Protein AF-A0A351STW4-F1 (afdb_monomer_lite)

pLDDT: mean 92.58, std 5.75, range [71.88, 98.31]

Sequence (66 aa):
MKLPSHVLIATEKLTKYLLVKRPVGDKSEFLRQAGYTLDNWQQLEQDIRQQILSQEAVSIEQTRYG

Secondary structure (DSSP, 8-state):
-BPPTT----HHHIIIIISS--SSS--HHHHHHTT--GGGHHHHHHHHHHHHHTSBP------TT-

Structure (mmCIF, N/CA/C/O backbone):
data_AF-A0A351STW4-F1
#
_entry.id   AF-A0A351STW4-F1
#
loop_
_atom_site.group_PDB
_atom_site.id
_atom_site.type_symbol
_atom_site.label_atom_id
_atom_site.label_alt_id
_atom_site.label_comp_id
_atom_site.label_asym_id
_atom_site.label_entity_id
_atom_site.label_seq_id
_atom_site.pdbx_PDB_ins_code
_atom_site.Cartn_x
_atom_site.Cartn_y
_atom_site.Cartn_z
_atom_site.occupancy
_atom_site.B_iso_or_equiv
_atom_site.auth_seq_id
_atom_site.auth_comp_id
_atom_site.auth_asym_id
_atom_site.auth_atom_id
_atom_site.pdbx_PDB_model_num
ATOM 1 N N . MET A 1 1 ? -11.657 14.863 14.410 1.00 79.81 1 MET A N 1
ATOM 2 C CA . MET A 1 1 ? -12.810 14.118 13.831 1.00 79.81 1 MET A CA 1
ATOM 3 C C . MET A 1 1 ? -12.369 12.689 13.545 1.00 79.81 1 MET A C 1
ATOM 5 O O . MET A 1 1 ? -11.282 12.522 13.019 1.00 79.81 1 MET A O 1
ATOM 9 N N . LYS A 1 2 ? -13.160 11.660 13.874 1.00 82.44 2 LYS A N 1
ATOM 10 C CA . LYS A 1 2 ? -12.839 10.269 13.493 1.00 82.44 2 LYS A CA 1
ATOM 11 C C . LYS A 1 2 ? -13.386 9.941 12.103 1.00 82.44 2 LYS A C 1
ATOM 13 O O . LYS A 1 2 ? -14.450 10.435 11.731 1.00 82.44 2 LYS A O 1
ATOM 18 N N . LEU A 1 3 ? -12.663 9.118 11.345 1.00 84.44 3 L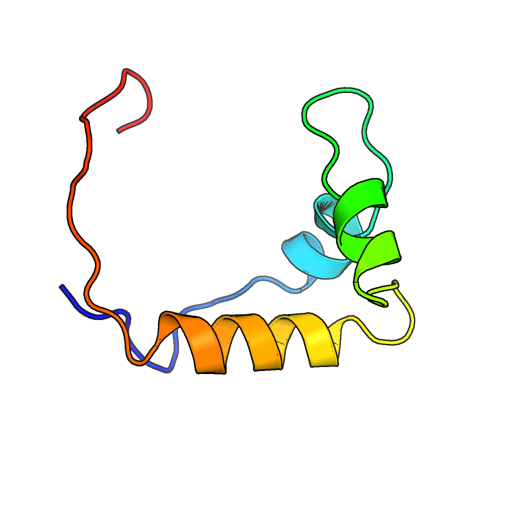EU A N 1
ATOM 19 C CA . LEU A 1 3 ? -13.125 8.626 10.045 1.00 84.44 3 LEU A CA 1
ATOM 20 C C . LEU A 1 3 ? -14.252 7.593 10.234 1.00 84.44 3 LEU A C 1
ATOM 22 O O . LEU A 1 3 ? -14.138 6.728 11.104 1.00 84.44 3 LEU A O 1
ATOM 26 N N . PRO A 1 4 ? -15.331 7.642 9.431 1.00 86.25 4 PRO A N 1
ATOM 27 C CA . PRO A 1 4 ? -16.346 6.600 9.456 1.00 86.25 4 PRO A CA 1
ATOM 28 C C . PRO A 1 4 ? -15.779 5.249 8.995 1.00 86.25 4 PRO A C 1
ATOM 30 O O . PRO A 1 4 ? -14.911 5.175 8.127 1.00 86.25 4 PRO A O 1
ATOM 33 N N . SER A 1 5 ? -16.320 4.154 9.528 1.00 83.69 5 SER A N 1
ATOM 34 C CA . SER A 1 5 ? -15.875 2.789 9.199 1.00 83.69 5 SER A CA 1
ATOM 35 C C . SER A 1 5 ? -16.048 2.416 7.721 1.00 83.69 5 SER A C 1
ATOM 37 O O . SER A 1 5 ? -15.284 1.614 7.188 1.00 83.69 5 SER A O 1
ATOM 39 N N . HIS A 1 6 ? -17.022 3.024 7.043 1.00 84.88 6 HIS A N 1
ATOM 40 C CA . HIS A 1 6 ? -17.400 2.740 5.657 1.00 84.88 6 HIS A CA 1
ATOM 41 C C . HIS A 1 6 ? -16.783 3.715 4.642 1.00 84.88 6 HIS A C 1
ATOM 43 O O . HIS A 1 6 ? -17.289 3.854 3.529 1.00 84.88 6 HIS A O 1
ATOM 49 N N . VAL A 1 7 ? -15.698 4.411 5.003 1.00 89.31 7 VAL A N 1
ATOM 50 C CA . VAL A 1 7 ? -14.988 5.275 4.051 1.00 89.31 7 VAL A CA 1
ATOM 51 C C . VAL A 1 7 ? -14.498 4.451 2.862 1.00 89.31 7 VAL A C 1
ATOM 53 O O . VAL A 1 7 ? -13.925 3.362 3.014 1.00 89.31 7 VAL A O 1
ATOM 56 N N . LEU A 1 8 ? -14.735 4.999 1.670 1.00 91.88 8 LEU A N 1
ATOM 57 C CA . LEU A 1 8 ? -14.331 4.402 0.409 1.00 91.88 8 LEU A CA 1
ATOM 58 C C . LEU A 1 8 ? -12.812 4.504 0.239 1.00 91.88 8 LEU A C 1
ATOM 60 O O . LEU A 1 8 ? -12.259 5.597 0.126 1.00 91.88 8 LEU A O 1
ATOM 64 N N . ILE A 1 9 ? -12.157 3.349 0.143 1.00 93.06 9 ILE A N 1
ATOM 65 C CA . ILE A 1 9 ? -10.796 3.224 -0.375 1.00 93.06 9 ILE A CA 1
ATOM 66 C C . ILE A 1 9 ? -10.950 2.605 -1.759 1.00 93.06 9 ILE A C 1
ATOM 68 O O . ILE A 1 9 ? -11.283 1.432 -1.886 1.00 93.06 9 ILE A O 1
ATOM 72 N N . ALA A 1 10 ? -10.793 3.409 -2.808 1.00 96.56 10 ALA A N 1
ATOM 73 C CA . ALA A 1 10 ? -10.955 2.900 -4.163 1.00 96.56 10 ALA A CA 1
ATOM 74 C C . ALA A 1 10 ? -9.834 1.896 -4.479 1.00 96.56 10 ALA A C 1
ATOM 76 O O . ALA A 1 10 ? -8.653 2.231 -4.367 1.00 96.56 10 ALA A O 1
ATOM 77 N N . THR A 1 11 ? -10.189 0.691 -4.929 1.00 97.25 11 THR A N 1
ATOM 78 C CA . THR A 1 11 ? -9.233 -0.390 -5.236 1.00 97.25 11 THR A CA 1
ATOM 79 C C . THR A 1 11 ? -8.143 0.046 -6.216 1.00 97.25 11 THR A C 1
ATOM 81 O O . THR A 1 11 ? -6.988 -0.362 -6.097 1.00 97.25 11 THR A O 1
ATOM 84 N N . GLU A 1 12 ? -8.464 0.932 -7.161 1.00 97.38 12 GLU A N 1
ATOM 85 C CA . GLU A 1 12 ? -7.492 1.509 -8.095 1.00 97.38 12 GLU A CA 1
ATOM 86 C C . GLU A 1 12 ? -6.400 2.345 -7.408 1.00 97.38 12 GLU A C 1
ATOM 88 O O . GLU A 1 12 ? -5.269 2.382 -7.885 1.00 97.38 12 GLU A O 1
ATOM 93 N N . LYS A 1 13 ? -6.683 2.982 -6.264 1.00 96.88 13 LYS A N 1
ATOM 94 C CA . LYS A 1 13 ? -5.667 3.729 -5.510 1.00 96.88 13 LYS A CA 1
ATOM 95 C C . LYS A 1 13 ? -4.644 2.792 -4.882 1.00 96.88 13 LYS A C 1
ATOM 97 O O . LYS A 1 13 ? -3.479 3.156 -4.780 1.00 96.88 13 LYS A O 1
ATOM 102 N N . LEU A 1 14 ? -5.047 1.578 -4.523 1.00 97.62 14 LEU A N 1
ATOM 103 C CA . LEU A 1 14 ? -4.129 0.563 -4.014 1.00 97.62 14 LEU A CA 1
ATOM 104 C C . LEU A 1 14 ? -3.350 -0.069 -5.173 1.00 97.62 14 LEU A C 1
ATOM 106 O O . LEU A 1 14 ? -2.124 0.003 -5.222 1.00 97.62 14 LEU A O 1
ATOM 110 N N . THR A 1 15 ? -4.078 -0.597 -6.156 1.00 97.56 15 THR A N 1
ATOM 111 C CA . THR A 1 15 ? -3.543 -1.481 -7.206 1.00 97.56 15 THR A CA 1
ATOM 112 C C . THR A 1 15 ? -2.930 -0.764 -8.406 1.00 97.56 15 THR A C 1
ATOM 114 O O . THR A 1 15 ? -2.124 -1.354 -9.114 1.00 97.56 15 THR A O 1
ATOM 117 N N . LYS A 1 16 ? -3.290 0.498 -8.666 1.00 97.12 16 LYS A N 1
ATOM 118 C CA . LYS A 1 16 ? -2.800 1.267 -9.828 1.00 97.12 16 LYS A CA 1
ATOM 119 C C . LYS A 1 16 ? -1.998 2.508 -9.439 1.00 97.12 16 LYS A C 1
ATOM 121 O O . LYS A 1 16 ? -1.496 3.202 -10.320 1.00 97.12 16 LYS A O 1
ATOM 126 N N . TYR A 1 17 ? -1.892 2.813 -8.143 1.00 96.31 17 TYR A N 1
ATOM 127 C CA . TYR A 1 1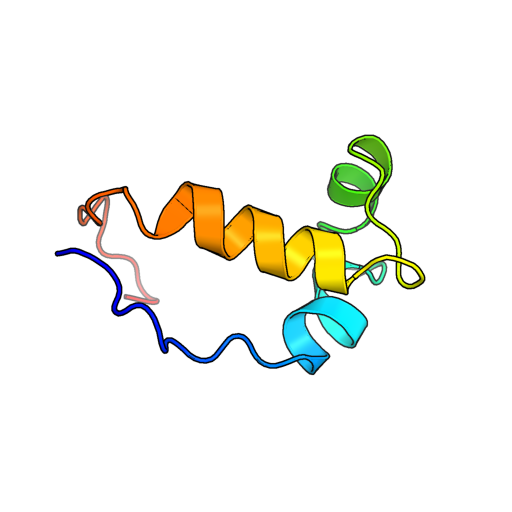7 ? -1.226 4.026 -7.664 1.00 96.31 17 TYR A CA 1
ATOM 128 C C . TYR A 1 17 ? -0.228 3.767 -6.534 1.00 96.31 17 TYR A C 1
ATOM 130 O O . TYR A 1 17 ? 0.940 4.099 -6.699 1.00 96.31 17 TYR A O 1
ATOM 138 N N . LEU A 1 18 ? -0.653 3.209 -5.393 1.00 97.44 18 L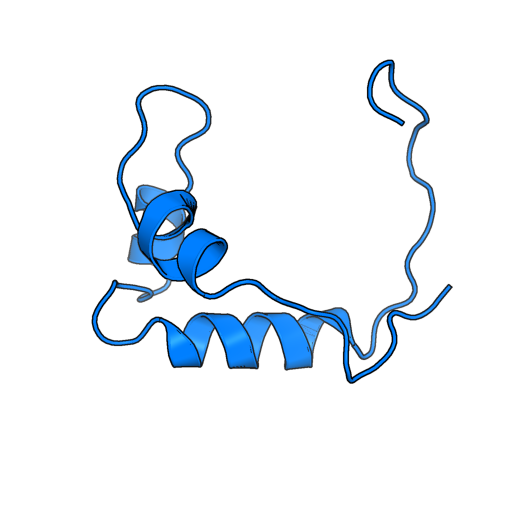EU A N 1
ATOM 139 C CA . LEU A 1 18 ? 0.236 3.025 -4.236 1.00 97.44 18 LEU A CA 1
ATOM 140 C C . LEU A 1 18 ? 1.259 1.908 -4.453 1.00 97.44 18 LEU A C 1
ATOM 142 O O . LEU A 1 18 ? 2.427 2.087 -4.120 1.00 97.44 18 LEU A O 1
ATOM 146 N N . LEU A 1 19 ? 0.828 0.781 -5.021 1.00 97.69 19 LEU A N 1
ATOM 147 C CA . LEU A 1 19 ? 1.652 -0.420 -5.207 1.00 97.69 19 LEU A CA 1
ATOM 148 C C . LEU A 1 19 ? 2.322 -0.495 -6.586 1.00 97.69 19 LEU A C 1
ATOM 150 O O . LEU A 1 19 ? 2.891 -1.521 -6.948 1.00 97.69 19 LEU A O 1
ATOM 154 N N . VAL A 1 20 ? 2.263 0.589 -7.362 1.00 97.19 20 VAL A N 1
ATOM 155 C CA . VAL A 1 20 ? 2.864 0.687 -8.697 1.00 97.19 20 VAL A CA 1
ATOM 156 C C . VAL A 1 20 ? 3.929 1.768 -8.687 1.00 97.19 20 VAL A C 1
ATOM 158 O O . VAL A 1 20 ? 3.712 2.842 -8.130 1.00 97.19 20 VAL A O 1
ATOM 161 N N . LYS A 1 21 ? 5.065 1.497 -9.336 1.00 96.50 21 LYS A N 1
ATOM 162 C CA . LYS A 1 21 ? 6.169 2.451 -9.428 1.00 96.50 21 LYS A CA 1
ATOM 163 C C . LYS A 1 21 ? 5.766 3.699 -10.202 1.00 96.50 21 LYS A C 1
ATOM 165 O O . LYS A 1 21 ? 5.255 3.604 -11.319 1.00 96.50 21 LYS A O 1
ATOM 170 N N . ARG A 1 22 ? 6.027 4.877 -9.632 1.00 94.81 22 ARG A N 1
ATOM 171 C CA . ARG A 1 22 ? 5.702 6.172 -10.253 1.00 94.81 22 ARG A CA 1
ATOM 172 C C . ARG A 1 22 ? 6.930 7.075 -10.396 1.00 94.81 22 ARG A C 1
ATOM 174 O O . ARG A 1 22 ? 7.836 7.012 -9.575 1.00 94.81 22 ARG A O 1
ATOM 181 N N . PRO A 1 23 ? 6.968 7.952 -11.415 1.00 93.56 23 PRO A N 1
ATOM 182 C CA . PRO A 1 23 ? 8.096 8.864 -11.621 1.00 93.56 23 PRO A CA 1
ATOM 183 C C . PRO A 1 23 ? 8.166 9.993 -10.582 1.00 93.56 23 PRO A C 1
ATOM 185 O O . PRO A 1 23 ? 9.235 10.545 -10.349 1.00 93.56 23 PRO A O 1
ATOM 188 N N . VAL A 1 24 ? 7.039 10.347 -9.953 1.00 93.56 24 VAL A N 1
ATOM 189 C CA . VAL A 1 24 ? 6.953 11.418 -8.949 1.00 93.56 24 VAL A CA 1
ATOM 190 C C . VAL A 1 24 ? 6.158 10.925 -7.748 1.00 93.56 24 VAL A C 1
ATOM 192 O O . VAL A 1 24 ? 5.058 10.389 -7.906 1.00 93.56 24 VAL A O 1
ATOM 195 N N . GLY A 1 25 ? 6.706 11.141 -6.549 1.00 89.06 25 GLY A N 1
ATOM 196 C CA . GLY A 1 25 ? 6.052 10.785 -5.290 1.00 89.06 25 GLY A CA 1
ATOM 197 C C . GLY A 1 25 ? 5.783 9.287 -5.158 1.00 89.06 25 GLY A C 1
ATOM 198 O O . GLY A 1 25 ? 4.716 8.910 -4.668 1.00 89.06 25 GLY A O 1
ATOM 199 N N . ASP A 1 26 ? 6.707 8.453 -5.646 1.00 95.44 26 ASP A N 1
ATOM 200 C CA . ASP A 1 26 ? 6.597 7.002 -5.543 1.00 95.44 26 ASP A CA 1
ATOM 201 C C . ASP A 1 26 ? 6.468 6.558 -4.086 1.00 95.44 26 ASP A C 1
ATOM 203 O O . ASP A 1 26 ? 7.203 7.013 -3.209 1.00 95.44 26 ASP A O 1
ATOM 207 N N . LYS A 1 27 ? 5.511 5.664 -3.843 1.00 95.69 27 LYS A N 1
ATOM 208 C CA . LYS A 1 27 ? 5.311 5.022 -2.539 1.00 95.69 27 LYS A CA 1
ATOM 209 C C . LYS A 1 27 ? 5.515 3.512 -2.613 1.00 95.69 27 LYS A C 1
ATOM 211 O O . LYS A 1 27 ? 5.594 2.871 -1.569 1.00 95.69 27 LYS A O 1
ATOM 216 N N . SER A 1 28 ? 5.616 2.960 -3.822 1.00 96.69 28 SER A N 1
ATOM 217 C CA . SER A 1 28 ? 5.641 1.519 -4.046 1.00 96.69 28 SER A CA 1
ATOM 218 C C . SER A 1 28 ? 6.907 0.874 -3.492 1.00 96.69 28 SER A C 1
ATOM 220 O O . SER A 1 28 ? 6.817 -0.173 -2.862 1.00 96.69 28 SER A O 1
ATOM 222 N N . GLU A 1 29 ? 8.070 1.517 -3.627 1.00 95.88 29 GLU A N 1
ATOM 223 C CA . GLU A 1 29 ? 9.332 0.992 -3.094 1.00 95.88 29 GLU A CA 1
ATOM 224 C C . GLU A 1 29 ? 9.311 0.901 -1.562 1.00 95.88 29 GLU A C 1
ATOM 226 O O . GLU A 1 29 ? 9.690 -0.124 -0.996 1.00 95.88 29 GLU A O 1
ATOM 231 N N . PHE A 1 30 ? 8.808 1.941 -0.891 1.00 97.19 30 PHE A N 1
ATOM 232 C CA . PHE A 1 30 ? 8.657 1.957 0.565 1.00 97.19 30 PHE A CA 1
ATOM 233 C C . PHE A 1 30 ? 7.658 0.894 1.041 1.00 97.19 30 PHE A C 1
ATOM 235 O O . PHE A 1 30 ? 7.949 0.122 1.950 1.00 97.19 30 PHE A O 1
ATOM 242 N N . LEU A 1 31 ? 6.492 0.806 0.396 1.00 97.62 31 LEU A N 1
ATOM 243 C CA . LEU A 1 31 ? 5.476 -0.191 0.743 1.00 97.62 31 LEU A CA 1
ATOM 244 C C . LEU A 1 31 ? 5.962 -1.623 0.480 1.00 97.62 31 LEU A C 1
ATOM 246 O O . LEU A 1 31 ? 5.649 -2.523 1.258 1.00 97.62 31 LEU A O 1
ATOM 250 N N . ARG A 1 32 ? 6.795 -1.830 -0.546 1.00 97.25 32 ARG A N 1
ATOM 251 C CA . ARG A 1 32 ? 7.415 -3.128 -0.823 1.00 97.25 32 ARG A CA 1
ATOM 252 C C . ARG A 1 32 ? 8.403 -3.544 0.262 1.00 97.25 32 ARG A C 1
ATOM 254 O O . ARG A 1 32 ? 8.455 -4.723 0.594 1.00 97.25 32 ARG A O 1
ATOM 261 N N . GLN A 1 33 ? 9.149 -2.606 0.851 1.00 97.75 33 GLN A N 1
ATOM 262 C CA . GLN A 1 33 ? 10.014 -2.899 2.004 1.00 97.75 33 GLN A CA 1
ATOM 263 C C . GLN A 1 33 ? 9.213 -3.384 3.222 1.00 97.75 33 GLN A C 1
ATOM 265 O O . GLN A 1 33 ? 9.713 -4.200 3.989 1.00 97.75 33 GLN A O 1
ATOM 270 N N . ALA A 1 34 ? 7.963 -2.936 3.364 1.00 96.50 34 ALA A N 1
ATOM 271 C CA . ALA A 1 34 ? 7.033 -3.412 4.387 1.00 96.50 34 ALA A CA 1
ATOM 272 C C . ALA A 1 34 ? 6.302 -4.720 4.007 1.00 96.50 34 ALA A C 1
ATOM 274 O O . ALA A 1 34 ? 5.466 -5.194 4.769 1.00 96.50 34 ALA A O 1
ATOM 275 N N . GLY A 1 35 ? 6.602 -5.311 2.844 1.00 97.75 35 GLY A N 1
ATOM 276 C CA . GLY A 1 35 ? 6.006 -6.567 2.382 1.00 97.75 35 GLY A CA 1
ATOM 277 C C . GLY A 1 35 ? 4.712 -6.418 1.577 1.00 97.75 35 GLY A C 1
ATOM 278 O O . GLY A 1 35 ? 4.103 -7.430 1.230 1.00 97.75 35 GLY A O 1
ATOM 279 N N . TYR A 1 36 ? 4.286 -5.195 1.241 1.00 98.31 36 TYR A N 1
ATOM 280 C CA . TYR A 1 36 ? 3.105 -4.985 0.4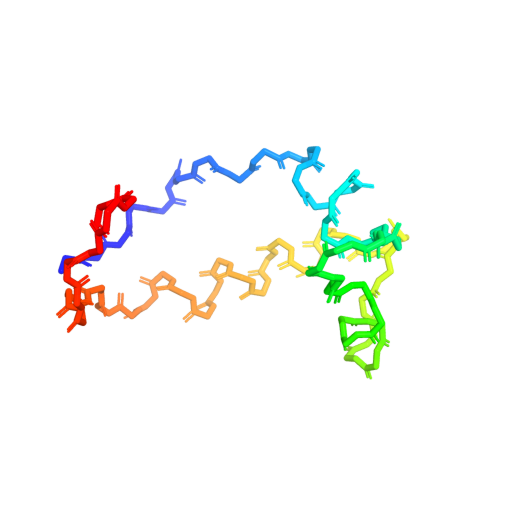03 1.00 98.31 36 TYR A CA 1
ATOM 281 C C . TYR A 1 36 ? 3.450 -5.023 -1.087 1.00 98.31 36 TYR A C 1
ATOM 283 O O . TYR A 1 36 ? 4.378 -4.374 -1.568 1.00 98.31 36 TYR A O 1
ATOM 291 N N . THR A 1 37 ? 2.646 -5.764 -1.832 1.00 97.44 37 THR A N 1
ATOM 292 C CA . THR A 1 37 ? 2.756 -6.051 -3.262 1.00 97.44 37 THR A CA 1
ATOM 293 C C . THR A 1 37 ? 1.359 -6.067 -3.880 1.00 97.44 37 THR A C 1
ATOM 295 O O . THR A 1 37 ? 0.348 -6.025 -3.176 1.00 97.44 37 THR A O 1
ATOM 298 N N . LEU A 1 38 ? 1.279 -6.155 -5.208 1.00 97.62 38 LEU A N 1
ATOM 299 C CA . LEU A 1 38 ? -0.007 -6.310 -5.887 1.00 97.62 38 LEU A CA 1
ATOM 300 C C . LEU A 1 38 ? -0.715 -7.622 -5.530 1.00 97.62 38 LEU A C 1
ATOM 302 O O . LEU A 1 38 ? -1.938 -7.647 -5.559 1.00 97.62 38 LEU A O 1
ATOM 306 N N . ASP A 1 39 ? 0.010 -8.673 -5.150 1.00 97.75 39 ASP A N 1
ATOM 307 C CA . ASP A 1 39 ? -0.584 -9.972 -4.811 1.00 97.75 39 ASP A CA 1
ATOM 308 C C . ASP A 1 39 ? -1.277 -9.979 -3.439 1.00 97.75 39 ASP A C 1
ATOM 310 O O . ASP A 1 39 ? -2.147 -10.810 -3.187 1.00 97.75 39 ASP A O 1
ATOM 314 N N . ASN A 1 40 ? -0.930 -9.038 -2.555 1.00 97.88 40 ASN A N 1
ATOM 315 C CA . ASN A 1 40 ? -1.489 -8.922 -1.206 1.00 97.88 40 ASN A CA 1
ATOM 316 C C . ASN A 1 40 ? -2.063 -7.523 -0.916 1.00 97.88 40 ASN A C 1
ATOM 318 O O . ASN A 1 40 ? -2.058 -7.062 0.227 1.00 97.88 40 ASN A O 1
ATOM 322 N N . TRP A 1 41 ? -2.591 -6.837 -1.934 1.00 97.94 41 TRP A N 1
ATOM 323 C CA . TRP A 1 41 ? -3.110 -5.471 -1.793 1.00 97.94 41 TRP A CA 1
ATOM 324 C C . TRP A 1 41 ? -4.253 -5.346 -0.771 1.00 97.94 41 TRP A C 1
ATOM 326 O O . TRP A 1 41 ? -4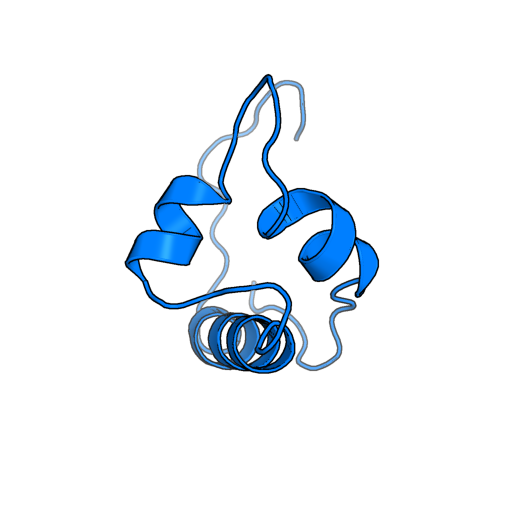.422 -4.290 -0.163 1.00 97.94 41 TRP A O 1
ATOM 336 N N . GLN A 1 42 ? -5.028 -6.411 -0.554 1.00 98.25 42 GLN A N 1
ATOM 337 C CA . GLN A 1 42 ? -6.105 -6.442 0.437 1.00 98.25 42 GLN A CA 1
ATOM 338 C C . GLN A 1 42 ? -5.565 -6.353 1.868 1.00 98.25 42 GLN A C 1
ATOM 340 O O . GLN A 1 42 ? -6.213 -5.738 2.711 1.00 98.25 42 GLN A O 1
ATOM 345 N N . GLN A 1 43 ? -4.375 -6.909 2.130 1.00 98.06 43 GLN A N 1
ATOM 346 C CA . GLN A 1 43 ? -3.711 -6.791 3.430 1.00 98.06 43 GLN A CA 1
ATOM 347 C C . GLN A 1 43 ? -3.399 -5.321 3.725 1.00 98.06 43 GLN A C 1
ATOM 349 O O . GLN A 1 43 ? -3.748 -4.819 4.789 1.00 98.06 43 GLN A O 1
ATOM 354 N N . LEU A 1 44 ? -2.865 -4.592 2.735 1.00 97.31 44 LEU A N 1
ATOM 355 C CA . LEU A 1 44 ? -2.648 -3.148 2.849 1.00 97.31 44 LEU A CA 1
ATOM 356 C C . LEU A 1 44 ? -3.955 -2.394 3.138 1.00 97.31 44 LEU A C 1
ATOM 358 O O . LEU A 1 44 ? -3.966 -1.492 3.973 1.00 97.31 44 LEU A O 1
ATOM 362 N N . GLU A 1 45 ? -5.061 -2.742 2.471 1.00 96.31 45 GLU A N 1
ATOM 363 C CA . GLU A 1 45 ? -6.356 -2.108 2.751 1.00 96.31 45 GLU A CA 1
ATOM 364 C C . GLU A 1 45 ? -6.797 -2.337 4.201 1.00 96.31 45 GLU A C 1
ATOM 366 O O . GLU A 1 45 ? -7.198 -1.395 4.891 1.00 96.31 45 GLU A O 1
ATOM 371 N N . GLN A 1 46 ? -6.724 -3.586 4.662 1.00 95.56 46 GLN A N 1
ATOM 372 C CA . GLN A 1 46 ? -7.109 -3.961 6.017 1.00 95.56 46 GLN A CA 1
ATOM 373 C C . GLN A 1 46 ? -6.257 -3.231 7.053 1.00 95.56 46 GLN A C 1
ATOM 375 O O . GLN A 1 46 ? -6.811 -2.643 7.982 1.00 95.56 46 GLN A O 1
ATOM 380 N N . ASP A 1 47 ? -4.942 -3.188 6.856 1.00 95.75 47 ASP A N 1
ATOM 381 C CA . ASP A 1 47 ? -4.017 -2.538 7.778 1.00 95.75 47 ASP A CA 1
ATOM 382 C C . ASP A 1 47 ? -4.234 -1.022 7.831 1.00 95.75 47 ASP A C 1
ATOM 384 O O . ASP A 1 47 ? -4.301 -0.455 8.922 1.00 95.75 47 ASP A O 1
ATOM 388 N N . ILE A 1 48 ? -4.466 -0.364 6.686 1.00 93.19 48 ILE A N 1
ATOM 389 C CA . ILE A 1 48 ? -4.851 1.058 6.641 1.00 93.19 48 ILE A CA 1
ATOM 390 C C . ILE A 1 48 ? -6.123 1.294 7.464 1.00 93.19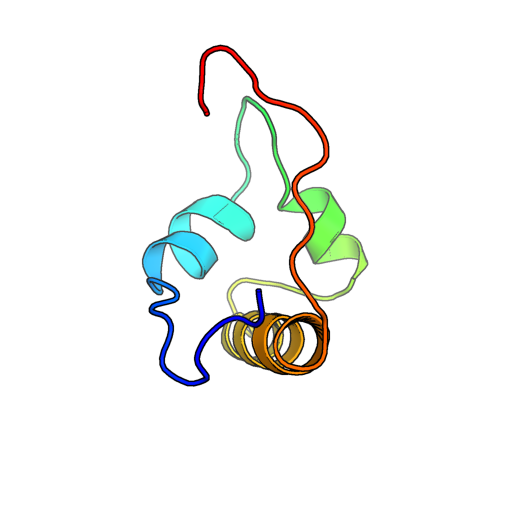 48 ILE A C 1
ATOM 392 O O . ILE A 1 48 ? -6.184 2.237 8.255 1.00 93.19 48 ILE A O 1
ATOM 396 N N . ARG A 1 49 ? -7.147 0.445 7.310 1.00 92.38 49 ARG A N 1
ATOM 397 C CA . ARG A 1 49 ? -8.401 0.584 8.065 1.00 92.38 49 ARG A CA 1
ATOM 398 C C . ARG A 1 49 ? -8.170 0.399 9.562 1.00 92.38 49 ARG A C 1
ATOM 400 O O . ARG A 1 49 ? -8.594 1.248 10.339 1.00 92.38 49 ARG A O 1
ATOM 407 N N . GLN A 1 50 ? -7.490 -0.667 9.973 1.00 92.31 50 GLN A N 1
ATOM 408 C CA . GLN A 1 50 ? -7.277 -0.955 11.393 1.00 92.31 50 GLN A CA 1
ATOM 409 C C . GLN A 1 50 ? -6.426 0.117 12.082 1.00 92.31 50 GLN A C 1
ATOM 411 O O . GLN A 1 50 ? -6.742 0.517 13.199 1.00 92.31 50 GLN A O 1
ATOM 416 N N . GLN A 1 51 ? -5.393 0.630 11.409 1.00 90.12 51 GLN A N 1
ATOM 417 C CA . GLN A 1 51 ? -4.496 1.633 11.988 1.00 90.12 51 GLN A CA 1
ATOM 418 C C . GLN A 1 51 ? -5.118 3.031 12.060 1.00 90.12 51 GLN A C 1
ATOM 420 O O . GLN A 1 51 ? -4.807 3.785 12.979 1.00 90.12 51 GLN A O 1
ATOM 425 N N . ILE A 1 52 ? -5.969 3.405 11.097 1.00 88.38 52 ILE A N 1
ATOM 426 C CA . ILE A 1 52 ? -6.495 4.775 10.997 1.00 88.38 52 ILE A CA 1
ATOM 427 C C . ILE A 1 52 ? -7.850 4.931 11.695 1.00 88.38 52 ILE A C 1
ATOM 429 O O . ILE A 1 52 ? -8.108 5.983 12.275 1.00 88.38 52 ILE A O 1
ATOM 433 N N . LEU A 1 53 ? -8.726 3.919 11.677 1.00 85.69 53 LEU A N 1
ATOM 434 C CA . LEU A 1 53 ? -10.097 4.064 12.196 1.00 85.69 53 LEU A CA 1
ATOM 435 C C . LEU A 1 53 ? -10.158 4.347 13.705 1.00 85.69 53 LEU A C 1
ATOM 437 O O . LEU A 1 53 ? -11.104 4.987 14.166 1.00 85.69 53 LEU A O 1
ATOM 441 N N . SER A 1 54 ? -9.167 3.901 14.480 1.00 83.56 54 SER A N 1
ATOM 442 C CA . SER A 1 54 ? -9.094 4.192 15.916 1.00 83.56 54 SER A CA 1
ATOM 443 C C . SER A 1 54 ? -8.603 5.610 16.224 1.00 83.56 54 SER A C 1
ATOM 445 O O . SER A 1 54 ? -8.802 6.088 17.342 1.00 83.56 54 SER A O 1
ATOM 447 N N . GLN A 1 55 ? -7.979 6.279 15.252 1.00 87.88 55 GLN A N 1
ATOM 448 C CA . GLN A 1 55 ? -7.280 7.543 15.447 1.00 87.88 55 GLN A CA 1
ATOM 449 C C . GLN A 1 55 ? -8.195 8.744 15.202 1.00 87.88 55 GLN A C 1
ATOM 451 O O . GLN A 1 55 ? -9.099 8.728 14.362 1.00 87.88 55 GLN A O 1
ATOM 456 N N . GLU A 1 56 ? -7.943 9.828 15.932 1.00 88.25 56 GLU A N 1
ATOM 457 C CA . GLU A 1 56 ? -8.572 11.112 15.642 1.00 88.25 56 GLU A CA 1
ATOM 458 C C . GLU A 1 56 ? -7.807 11.844 14.540 1.00 88.25 56 GLU A C 1
ATOM 460 O O . GLU A 1 56 ? -6.595 12.029 14.623 1.00 88.25 56 GLU A O 1
ATOM 465 N N . ALA A 1 57 ? -8.520 12.304 13.512 1.00 84.81 57 ALA A N 1
ATOM 466 C CA . ALA A 1 57 ? -7.961 13.223 12.535 1.00 84.81 57 ALA A CA 1
ATOM 467 C C . ALA A 1 57 ? -7.887 14.631 13.141 1.00 84.81 57 ALA A C 1
ATOM 469 O O . ALA A 1 57 ? -8.898 15.156 13.636 1.00 84.81 57 ALA A O 1
ATOM 470 N N . VAL A 1 58 ? -6.698 15.226 13.059 1.00 86.50 58 VAL A N 1
ATOM 471 C CA . VAL A 1 58 ? -6.387 16.589 13.499 1.00 86.50 58 VAL A CA 1
ATOM 472 C C . VAL A 1 58 ? -5.861 17.369 12.298 1.00 86.50 58 VAL A C 1
ATOM 474 O O . VAL A 1 58 ? -5.017 16.868 11.555 1.00 86.50 58 VAL A O 1
ATOM 477 N N . SER A 1 59 ? -6.364 18.586 12.097 1.00 85.25 59 SER A N 1
ATOM 478 C CA . SER A 1 59 ? -5.834 19.489 11.075 1.00 85.25 59 SER A CA 1
ATOM 479 C C . SER A 1 59 ? -4.443 19.960 11.486 1.00 85.25 59 SER A C 1
ATOM 481 O O . SER A 1 59 ? -4.280 20.522 12.567 1.00 85.25 59 SER A O 1
ATOM 483 N N . ILE A 1 60 ? -3.451 19.716 10.633 1.00 86.31 60 ILE A N 1
ATOM 484 C CA . ILE A 1 60 ? -2.050 20.076 10.889 1.00 86.31 60 ILE A CA 1
ATOM 485 C C . ILE A 1 60 ? -1.676 21.418 10.255 1.00 86.31 60 ILE A C 1
ATOM 487 O O . ILE A 1 60 ? -1.104 22.272 10.920 1.00 86.31 60 ILE A O 1
ATOM 491 N N . GLU A 1 61 ? -2.037 21.627 8.991 1.00 90.06 61 GLU A N 1
ATOM 492 C CA . GLU A 1 61 ? -1.751 22.845 8.237 1.00 90.06 61 GLU A CA 1
ATOM 493 C C . GLU A 1 61 ? -2.772 22.974 7.107 1.00 90.06 61 GLU A C 1
ATOM 495 O O . GLU A 1 61 ? -3.208 21.964 6.552 1.00 90.06 61 GLU A O 1
ATOM 500 N N . GLN A 1 62 ? -3.143 24.209 6.775 1.00 89.44 62 GLN A N 1
ATOM 501 C CA . GLN A 1 62 ? -3.961 24.511 5.608 1.00 89.44 62 GLN A CA 1
ATOM 502 C C . GLN A 1 62 ? -3.042 24.906 4.456 1.00 89.44 62 GLN A C 1
ATOM 504 O O . GLN A 1 62 ? -2.354 25.926 4.513 1.00 89.44 62 GLN A O 1
ATOM 509 N N . THR A 1 63 ? -3.020 24.097 3.402 1.00 91.56 63 THR A N 1
ATOM 510 C CA . THR A 1 63 ? -2.168 24.342 2.236 1.00 91.56 63 THR A CA 1
ATOM 511 C C . THR A 1 63 ? -2.987 24.894 1.072 1.00 91.56 63 THR A C 1
ATOM 513 O O . THR A 1 63 ? -4.216 24.941 1.104 1.00 91.56 63 THR A O 1
ATOM 516 N N . ARG A 1 64 ? -2.325 25.243 -0.040 1.00 91.50 64 ARG A N 1
ATOM 517 C CA . ARG A 1 64 ? -3.019 25.583 -1.301 1.00 91.50 64 ARG A CA 1
ATOM 518 C C . ARG A 1 64 ? -3.899 24.453 -1.859 1.00 91.50 64 ARG A C 1
ATOM 520 O O . ARG A 1 64 ? -4.617 24.672 -2.829 1.00 91.50 64 ARG A O 1
ATOM 527 N N . TYR A 1 65 ? -3.795 23.251 -1.299 1.00 82.88 65 TYR A N 1
ATOM 528 C CA . TYR A 1 65 ? -4.564 22.073 -1.685 1.00 82.88 65 TYR A CA 1
ATOM 529 C C . TYR A 1 65 ? -5.678 21.728 -0.682 1.00 82.88 65 TYR A C 1
ATOM 531 O O . TYR A 1 65 ? -6.363 20.725 -0.887 1.00 82.88 65 TYR A O 1
ATOM 539 N N . GLY A 1 66 ? -5.863 22.545 0.363 1.00 71.88 66 GLY A N 1
ATOM 540 C CA . GLY A 1 66 ? -6.680 22.230 1.538 1.00 71.88 66 GLY A CA 1
ATOM 541 C C . GLY A 1 66 ? -5.838 22.151 2.798 1.00 71.88 66 GLY A C 1
ATOM 542 O O . GLY A 1 66 ? -4.653 21.748 2.696 1.00 71.88 66 GLY A O 1
#

Radius of gyration: 13.54 Å; chains: 1; bounding box: 27×36×28 Å

Foldseek 3Di:
DADDLPDDDDVCCQQVNQCDADPPPHNNVVVVVVVDHNVPSVVVVVCCSVVRRVDDDDDDDDDPVD